Protein AF-A0A367ZMR5-F1 (afdb_monomer_lite)

InterPro domains:
  IPR025455 Protein of unknown function DUF4276 [PF14103] (1-89)

Sequence (103 aa):
MLADPEKLDWEFLEHEAAIANLVRLTKMFESPELINDGDDTSPSKRIIKEIPDYEGKKASAGPLVVAKIGLPQLRAKCPHFSEWLGKLERLVSGQGQPPPPQN

Radius of gyration: 18.41 Å; chains: 1; bounding box: 49×26×60 Å

Secondary structure (DSSP, 8-state):
-TTSGGGGGGT-TT-HHHHHHHHHHHTTSS-GGGGS-STTTSHHHHHHHH-TTHHHHHHHHHHHHHHHH-HHHHHHH-HHHHHHHHHHHHHHT-PPPPPPP--

Structure (mmCIF, N/CA/C/O backbone):
data_AF-A0A367ZMR5-F1
#
_entry.id   AF-A0A367ZMR5-F1
#
loop_
_atom_site.group_PDB
_atom_site.id
_atom_site.type_symbol
_atom_site.label_atom_id
_atom_site.label_alt_id
_atom_site.label_comp_id
_atom_site.label_asym_id
_atom_site.label_entity_id
_atom_site.label_seq_id
_atom_site.pdbx_PDB_ins_code
_atom_site.Cartn_x
_atom_site.Cartn_y
_atom_site.Cartn_z
_atom_site.occupancy
_atom_site.B_iso_or_equiv
_atom_site.auth_seq_id
_atom_site.auth_comp_id
_atom_site.auth_asym_id
_atom_site.auth_atom_id
_atom_site.pdbx_PDB_model_num
ATOM 1 N N . MET A 1 1 ? -2.185 0.554 0.579 1.00 79.50 1 MET A N 1
ATOM 2 C CA . MET A 1 1 ? -1.613 0.170 -0.729 1.00 79.50 1 MET A CA 1
ATOM 3 C C . MET A 1 1 ? -1.307 -1.319 -0.802 1.00 79.50 1 MET A C 1
ATOM 5 O O . MET A 1 1 ? -1.931 -1.993 -1.595 1.00 79.50 1 MET A O 1
ATOM 9 N N . LEU A 1 2 ? -0.459 -1.876 0.070 1.00 89.19 2 LEU A N 1
ATOM 10 C CA . LEU A 1 2 ? -0.188 -3.326 0.069 1.00 89.19 2 LEU A CA 1
ATOM 11 C C . LEU A 1 2 ? -1.304 -4.201 0.678 1.00 89.19 2 LEU A C 1
ATOM 13 O O . LEU A 1 2 ? -1.167 -5.414 0.732 1.00 89.19 2 LEU A O 1
ATOM 17 N N . ALA A 1 3 ? -2.421 -3.607 1.109 1.00 91.00 3 ALA A N 1
ATOM 18 C CA . ALA A 1 3 ? -3.624 -4.356 1.483 1.00 91.00 3 ALA A CA 1
ATOM 19 C C . ALA A 1 3 ? -4.276 -5.065 0.278 1.00 91.00 3 ALA A C 1
ATOM 21 O O . ALA A 1 3 ? -4.958 -6.073 0.454 1.00 91.00 3 ALA A O 1
ATOM 22 N N . ASP A 1 4 ? -4.062 -4.529 -0.924 1.00 93.94 4 ASP A N 1
ATOM 23 C CA . ASP A 1 4 ? -4.446 -5.129 -2.198 1.00 93.94 4 ASP A CA 1
ATOM 24 C C . ASP A 1 4 ? -3.530 -4.538 -3.293 1.00 93.94 4 ASP A C 1
ATOM 26 O O . ASP A 1 4 ? -3.850 -3.505 -3.891 1.00 93.94 4 ASP A O 1
ATOM 30 N N . PRO A 1 5 ? -2.325 -5.116 -3.476 1.00 93.88 5 PRO A N 1
ATOM 31 C CA . PRO A 1 5 ? -1.334 -4.596 -4.413 1.00 93.88 5 PRO A CA 1
ATOM 32 C C . PRO A 1 5 ? -1.749 -4.760 -5.879 1.00 93.88 5 PRO A C 1
ATOM 34 O O . PRO A 1 5 ? -1.163 -4.089 -6.721 1.00 93.88 5 PRO A O 1
ATOM 37 N N . GLU A 1 6 ? -2.757 -5.583 -6.195 1.00 95.44 6 GLU A N 1
ATOM 38 C CA . GLU A 1 6 ? -3.255 -5.723 -7.569 1.00 95.44 6 GLU A CA 1
ATOM 39 C C . GLU A 1 6 ? -3.776 -4.387 -8.098 1.00 95.44 6 GLU A C 1
ATOM 41 O O . GLU A 1 6 ? -3.540 -4.071 -9.253 1.00 95.44 6 GLU A O 1
ATOM 46 N N . LYS A 1 7 ? -4.346 -3.533 -7.230 1.00 95.56 7 LYS A N 1
ATOM 47 C CA . LYS A 1 7 ? -4.870 -2.202 -7.598 1.00 95.56 7 LYS A CA 1
ATOM 48 C C . LYS A 1 7 ? -3.824 -1.199 -8.087 1.00 95.56 7 LYS A C 1
ATOM 50 O O . LYS A 1 7 ? -4.195 -0.085 -8.455 1.00 95.56 7 LYS A O 1
ATOM 55 N N . LEU A 1 8 ? -2.539 -1.552 -8.067 1.00 94.56 8 LEU A N 1
ATOM 56 C CA . LEU A 1 8 ? -1.495 -0.778 -8.739 1.00 94.56 8 LEU A CA 1
ATOM 57 C C . LEU A 1 8 ? -1.651 -0.815 -10.268 1.00 94.56 8 LEU A C 1
ATOM 59 O O . LEU A 1 8 ? -1.196 0.116 -10.927 1.00 94.56 8 LEU A O 1
ATOM 63 N N . ASP A 1 9 ? -2.332 -1.822 -10.821 1.00 94.31 9 ASP A N 1
ATOM 64 C CA . ASP A 1 9 ? -2.621 -1.952 -12.256 1.00 94.31 9 ASP A CA 1
ATOM 65 C C . ASP A 1 9 ? -3.363 -0.735 -12.836 1.00 94.31 9 ASP A C 1
ATOM 67 O O . ASP A 1 9 ? -3.110 -0.345 -13.970 1.00 94.31 9 ASP A O 1
ATOM 71 N N . TRP A 1 10 ? -4.192 -0.060 -12.034 1.00 91.81 10 TRP A N 1
ATOM 72 C CA . TRP A 1 10 ? -4.913 1.159 -12.417 1.00 91.81 10 TRP A CA 1
ATOM 73 C C . TRP A 1 10 ? -4.009 2.321 -12.837 1.00 91.81 10 TRP A C 1
ATOM 75 O O . TRP A 1 10 ? -4.446 3.168 -13.612 1.00 91.81 10 TRP A O 1
ATOM 85 N N . GLU A 1 11 ? -2.792 2.387 -12.301 1.00 90.81 11 GLU A N 1
ATOM 86 C CA . GLU A 1 11 ? -1.827 3.462 -12.571 1.00 90.81 11 GLU A CA 1
ATOM 87 C C . GLU A 1 11 ? -0.595 2.944 -13.335 1.00 90.81 11 GLU A C 1
ATOM 89 O O . GLU A 1 11 ? 0.040 3.688 -14.083 1.00 90.81 11 GLU A O 1
ATOM 94 N N . PHE A 1 12 ? -0.261 1.660 -13.175 1.00 92.88 12 PHE A N 1
ATOM 95 C CA . PHE A 1 12 ? 0.945 1.021 -13.702 1.00 92.88 12 PHE A CA 1
ATOM 96 C C . PHE A 1 12 ? 0.589 -0.168 -14.612 1.00 92.88 12 PHE A C 1
ATOM 98 O O . PHE A 1 12 ? 0.984 -1.303 -14.353 1.00 92.88 12 PHE A O 1
ATOM 105 N N . LEU A 1 13 ? -0.147 0.105 -15.696 1.00 88.69 13 LEU A N 1
ATOM 106 C CA . LEU A 1 13 ? -0.740 -0.900 -16.599 1.00 88.69 13 LEU A CA 1
ATOM 107 C C . LEU A 1 13 ? 0.267 -1.918 -17.171 1.00 88.69 13 LEU A C 1
ATOM 109 O O . LEU A 1 13 ? -0.064 -3.085 -17.326 1.00 88.69 13 LEU A O 1
ATOM 113 N N . GLU A 1 14 ? 1.505 -1.505 -17.451 1.00 91.69 14 GLU A N 1
ATOM 114 C CA . GLU A 1 14 ? 2.536 -2.372 -18.054 1.00 91.69 14 GLU A CA 1
ATOM 115 C C . GLU A 1 14 ? 3.448 -3.059 -17.015 1.00 91.69 14 GLU A C 1
ATOM 117 O O . GLU A 1 14 ? 4.501 -3.596 -17.353 1.00 91.69 14 GLU A O 1
ATOM 122 N N . HIS A 1 15 ? 3.065 -3.048 -15.733 1.00 94.38 15 HIS A N 1
ATOM 123 C CA . HIS A 1 15 ? 3.883 -3.558 -14.625 1.00 94.38 15 HIS A CA 1
ATOM 124 C C . HIS A 1 15 ? 3.356 -4.876 -14.033 1.00 94.38 15 HIS A C 1
ATOM 126 O O . HIS A 1 15 ? 3.609 -5.175 -12.867 1.00 94.38 15 HIS A O 1
ATOM 132 N N . GLU A 1 16 ? 2.653 -5.696 -14.819 1.00 94.81 16 GLU A N 1
ATOM 133 C CA . GLU A 1 16 ? 2.007 -6.942 -14.365 1.00 94.81 16 GLU A CA 1
ATOM 134 C C . GLU A 1 16 ? 2.947 -7.864 -13.568 1.00 94.81 16 GLU A C 1
ATOM 136 O O . GLU A 1 16 ? 2.590 -8.356 -12.497 1.00 94.81 16 GLU A O 1
ATOM 141 N N . ALA A 1 17 ? 4.180 -8.063 -14.047 1.00 96.44 17 ALA A N 1
ATOM 142 C CA . ALA A 1 17 ? 5.164 -8.912 -13.373 1.00 96.44 17 ALA A CA 1
ATOM 143 C C . ALA A 1 17 ? 5.601 -8.342 -12.009 1.00 96.44 17 ALA A C 1
ATOM 145 O O . ALA A 1 17 ? 5.698 -9.084 -11.028 1.00 96.44 17 ALA A O 1
ATOM 146 N N . ALA A 1 18 ? 5.823 -7.028 -11.935 1.00 96.31 18 ALA A N 1
ATOM 147 C CA . ALA A 1 18 ? 6.185 -6.325 -10.706 1.00 96.31 18 ALA A CA 1
ATOM 148 C C . ALA A 1 18 ? 5.024 -6.330 -9.696 1.00 96.31 18 ALA A C 1
ATOM 150 O O . ALA A 1 18 ? 5.210 -6.596 -8.508 1.00 96.31 18 ALA A O 1
ATOM 151 N N . ILE A 1 19 ? 3.793 -6.133 -10.171 1.00 96.31 19 ILE A N 1
ATOM 152 C CA . ILE A 1 19 ? 2.582 -6.230 -9.351 1.00 96.31 19 ILE A CA 1
ATOM 153 C C . ILE A 1 19 ? 2.420 -7.658 -8.816 1.00 96.31 19 ILE A C 1
ATOM 155 O O . ILE A 1 19 ? 2.194 -7.845 -7.620 1.00 96.31 19 ILE A O 1
ATOM 159 N N . ALA A 1 20 ? 2.631 -8.682 -9.647 1.00 96.44 20 ALA A N 1
ATOM 160 C CA . ALA A 1 20 ? 2.592 -10.076 -9.214 1.00 96.44 20 ALA A CA 1
ATOM 161 C C . ALA A 1 20 ? 3.661 -10.397 -8.149 1.00 96.44 20 ALA A C 1
ATOM 163 O O . ALA A 1 20 ? 3.394 -11.171 -7.223 1.00 96.44 20 ALA A O 1
ATOM 164 N N . ASN A 1 21 ? 4.853 -9.789 -8.228 1.00 95.88 21 ASN A N 1
ATOM 165 C CA . ASN A 1 21 ? 5.865 -9.879 -7.169 1.00 95.88 21 ASN A CA 1
ATOM 166 C C . ASN A 1 21 ? 5.354 -9.286 -5.854 1.00 95.88 21 ASN A C 1
ATOM 168 O O . ASN A 1 21 ? 5.459 -9.940 -4.815 1.00 95.88 21 ASN A O 1
ATOM 172 N N . LEU A 1 22 ? 4.752 -8.095 -5.893 1.00 94.56 22 LEU A N 1
ATOM 173 C CA . LEU A 1 22 ? 4.171 -7.450 -4.713 1.00 94.56 22 LEU A CA 1
ATOM 174 C C . LEU A 1 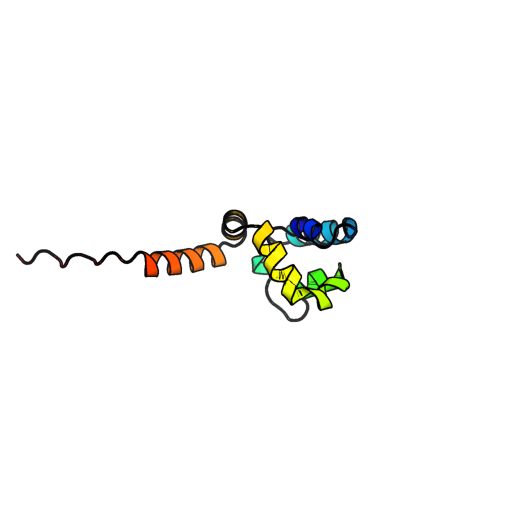22 ? 3.034 -8.291 -4.115 1.00 94.56 22 LEU A C 1
ATOM 176 O O . LEU A 1 22 ? 2.993 -8.482 -2.900 1.00 94.56 22 LEU A O 1
ATOM 180 N N . VAL A 1 23 ? 2.167 -8.880 -4.945 1.00 94.81 23 VAL A N 1
ATOM 181 C CA . VAL A 1 23 ? 1.128 -9.826 -4.500 1.00 94.81 23 VAL A CA 1
ATOM 182 C C . VAL A 1 23 ? 1.754 -11.012 -3.771 1.00 94.81 23 VAL A C 1
ATOM 184 O O . VAL A 1 23 ? 1.361 -11.320 -2.644 1.00 94.81 23 VAL A O 1
ATOM 187 N N . ARG A 1 24 ? 2.757 -11.672 -4.366 1.00 94.62 24 ARG A N 1
ATOM 188 C CA . ARG A 1 24 ? 3.466 -12.784 -3.709 1.00 94.62 24 ARG A CA 1
ATOM 189 C C . ARG A 1 24 ? 4.106 -12.354 -2.396 1.00 94.62 24 ARG A C 1
ATOM 191 O O . ARG A 1 24 ? 4.006 -13.082 -1.415 1.00 94.62 24 ARG A O 1
ATOM 198 N N . LEU A 1 25 ? 4.705 -11.168 -2.367 1.00 91.38 25 LEU A N 1
ATOM 199 C CA . LEU A 1 25 ? 5.325 -10.615 -1.174 1.00 91.38 25 LEU A CA 1
ATOM 200 C C . LEU A 1 25 ? 4.315 -10.439 -0.048 1.00 91.38 25 LEU A C 1
ATOM 202 O O . LEU A 1 25 ? 4.589 -10.864 1.068 1.00 91.38 25 LEU A O 1
ATOM 206 N N . THR A 1 26 ? 3.139 -9.880 -0.332 1.00 90.50 26 THR A N 1
ATOM 207 C CA . THR A 1 26 ? 2.099 -9.698 0.695 1.00 90.50 26 THR A CA 1
ATOM 208 C C . THR A 1 26 ? 1.584 -11.018 1.262 1.00 90.50 26 THR A C 1
ATOM 210 O O . THR A 1 26 ? 1.244 -11.068 2.436 1.00 90.50 26 THR A O 1
ATOM 213 N N . LYS A 1 27 ? 1.609 -12.109 0.482 1.00 90.19 27 LYS A N 1
ATOM 214 C CA . LYS A 1 27 ? 1.238 -13.457 0.951 1.00 90.19 27 LYS A CA 1
ATOM 215 C C . LYS A 1 27 ? 2.247 -14.074 1.926 1.00 90.19 27 LYS A C 1
ATOM 217 O O . LYS A 1 27 ? 1.918 -15.067 2.563 1.00 90.19 27 LYS A O 1
ATOM 222 N N . MET A 1 28 ? 3.455 -13.516 2.043 1.00 88.94 28 MET A N 1
ATOM 223 C CA . MET A 1 28 ? 4.449 -13.959 3.031 1.00 88.94 28 MET A CA 1
ATOM 224 C C . MET A 1 28 ? 4.177 -13.412 4.440 1.00 88.94 28 MET A C 1
ATOM 226 O O . MET A 1 28 ? 4.874 -13.784 5.379 1.00 88.94 28 MET A O 1
ATOM 230 N N . PHE A 1 29 ? 3.186 -12.530 4.593 1.00 86.12 29 PHE A N 1
ATOM 231 C CA . PHE A 1 29 ? 2.830 -11.899 5.858 1.00 86.12 29 PHE A CA 1
ATOM 232 C C . PHE A 1 29 ? 1.355 -12.144 6.164 1.00 86.12 29 PHE A C 1
ATOM 234 O O . PHE A 1 29 ? 0.516 -12.175 5.266 1.00 86.12 29 PHE A O 1
ATOM 241 N N . GLU A 1 30 ? 1.027 -12.282 7.445 1.00 84.06 30 GLU A N 1
ATOM 242 C CA . GLU 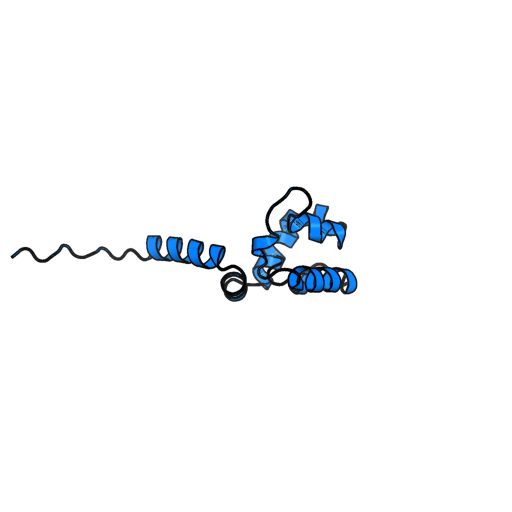A 1 30 ? -0.358 -12.492 7.886 1.00 84.06 30 GLU A CA 1
ATOM 243 C C . GLU A 1 30 ? -1.234 -11.251 7.660 1.00 84.06 30 GLU A C 1
ATOM 245 O O . GLU A 1 30 ? -2.440 -11.362 7.445 1.00 84.06 30 GLU A O 1
ATOM 250 N N . SER A 1 31 ? -0.623 -10.063 7.682 1.00 83.44 31 SER A N 1
ATOM 251 C CA . SER A 1 31 ? -1.304 -8.784 7.504 1.00 83.44 31 SER A CA 1
ATOM 252 C C . SER A 1 31 ? -0.390 -7.756 6.827 1.00 83.44 31 SER A C 1
ATOM 254 O O . SER A 1 31 ? 0.811 -7.726 7.117 1.00 83.44 31 SER A O 1
ATOM 256 N N . PRO A 1 32 ? -0.935 -6.858 5.980 1.00 81.38 32 PRO A N 1
ATOM 257 C CA . PRO A 1 32 ? -0.212 -5.688 5.479 1.00 81.38 32 PRO A CA 1
ATOM 258 C C . PRO A 1 32 ? 0.326 -4.780 6.597 1.00 81.38 32 PRO A C 1
ATOM 260 O O . PRO A 1 32 ? 1.274 -4.036 6.367 1.00 81.38 32 PRO A O 1
ATOM 263 N N . GLU A 1 33 ? -0.232 -4.838 7.808 1.00 83.19 33 GLU A N 1
ATOM 264 C CA . GLU A 1 33 ? 0.266 -4.062 8.950 1.00 83.19 33 GLU A CA 1
ATOM 265 C C . GLU A 1 33 ? 1.671 -4.491 9.387 1.00 83.19 33 GLU A C 1
ATOM 267 O O . GLU A 1 33 ? 2.447 -3.655 9.835 1.00 83.19 33 GLU A O 1
ATOM 272 N N . LEU A 1 34 ? 2.044 -5.755 9.163 1.00 80.25 34 LEU A N 1
ATOM 273 C CA . LEU A 1 34 ? 3.367 -6.289 9.515 1.00 80.25 34 LEU A CA 1
ATOM 274 C C . LEU A 1 34 ? 4.486 -5.828 8.570 1.00 80.25 34 LEU A C 1
ATOM 276 O O . LEU A 1 34 ? 5.661 -6.070 8.831 1.00 80.25 34 LEU A O 1
ATOM 280 N N . ILE A 1 35 ? 4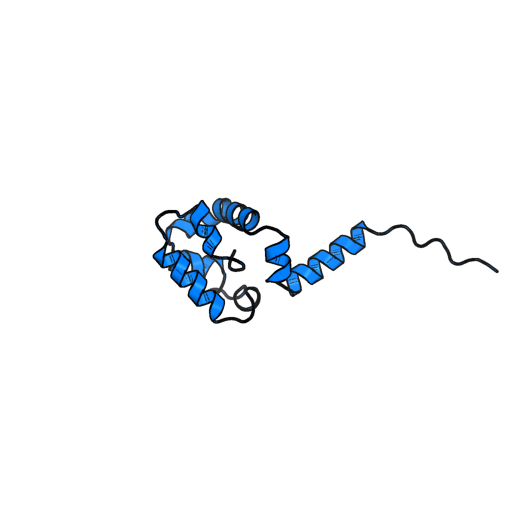.131 -5.178 7.461 1.00 78.88 35 ILE A N 1
ATOM 281 C CA . ILE A 1 35 ? 5.072 -4.665 6.456 1.00 78.88 35 ILE A CA 1
ATOM 282 C C . ILE A 1 35 ? 4.960 -3.153 6.273 1.00 78.88 35 ILE A C 1
ATOM 284 O O . ILE A 1 35 ? 5.441 -2.619 5.273 1.00 78.88 35 ILE A O 1
ATOM 288 N N . ASN A 1 36 ? 4.304 -2.470 7.213 1.00 72.94 36 ASN A N 1
ATOM 289 C CA . ASN A 1 36 ? 4.126 -1.025 7.155 1.00 72.94 36 ASN A CA 1
ATOM 290 C C . ASN A 1 36 ? 5.343 -0.241 7.665 1.00 72.94 36 ASN A C 1
ATOM 292 O O . ASN A 1 36 ? 5.533 0.896 7.233 1.00 72.94 36 ASN A O 1
ATOM 296 N N . ASP A 1 37 ? 6.183 -0.852 8.503 1.00 67.12 37 ASP A N 1
ATOM 297 C CA . ASP A 1 37 ? 7.236 -0.150 9.238 1.00 67.12 37 ASP A CA 1
ATOM 298 C C . ASP A 1 37 ? 8.655 -0.555 8.805 1.00 67.12 37 ASP A C 1
ATOM 300 O O . ASP A 1 37 ? 8.903 -1.684 8.370 1.00 67.12 37 ASP A O 1
ATOM 304 N N . GLY A 1 38 ? 9.587 0.396 8.922 1.00 68.81 38 GLY A N 1
ATOM 305 C CA . GLY A 1 38 ? 11.027 0.254 8.671 1.00 68.81 38 GLY A CA 1
ATOM 306 C C . GLY A 1 38 ? 11.530 1.004 7.431 1.00 68.81 38 GLY A C 1
ATOM 307 O O . GLY A 1 38 ? 10.837 1.094 6.413 1.00 68.81 38 GLY A O 1
ATOM 308 N N . ASP A 1 39 ? 12.749 1.543 7.524 1.00 65.62 39 ASP A N 1
ATOM 309 C CA . ASP A 1 39 ? 13.347 2.416 6.500 1.00 65.62 39 ASP A CA 1
ATOM 310 C C . ASP A 1 39 ? 13.435 1.734 5.127 1.00 65.62 39 ASP A C 1
ATOM 312 O O . ASP A 1 39 ? 13.032 2.317 4.119 1.00 65.62 39 ASP A O 1
ATOM 316 N N . ASP A 1 40 ? 13.846 0.463 5.094 1.00 67.69 40 ASP A N 1
ATOM 317 C CA . ASP A 1 40 ? 13.928 -0.342 3.865 1.00 67.69 40 ASP A CA 1
ATOM 318 C C . ASP A 1 40 ? 12.679 -1.200 3.598 1.00 67.69 40 ASP A C 1
ATOM 320 O O . ASP A 1 40 ? 12.498 -1.741 2.504 1.00 67.69 40 ASP A O 1
ATOM 324 N N . THR A 1 41 ? 11.798 -1.346 4.588 1.00 77.56 41 THR A N 1
ATOM 325 C CA . THR A 1 41 ? 10.665 -2.284 4.550 1.00 77.56 41 THR A CA 1
ATOM 326 C C . THR A 1 41 ? 9.306 -1.614 4.421 1.00 77.56 41 THR A C 1
ATOM 328 O O . 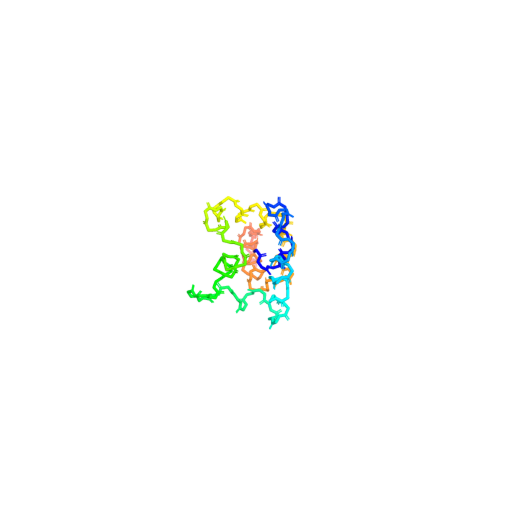THR A 1 41 ? 8.314 -2.331 4.280 1.00 77.56 41 THR A O 1
ATOM 331 N N . SER A 1 42 ? 9.251 -0.279 4.394 1.00 87.12 42 SER A N 1
ATOM 332 C CA . SER A 1 42 ? 8.006 0.464 4.205 1.00 87.12 42 SER A CA 1
ATOM 333 C C . SER A 1 42 ? 7.292 0.096 2.890 1.00 87.12 42 SER A C 1
ATOM 335 O O . SER A 1 42 ? 7.944 -0.224 1.884 1.00 87.12 42 SER A O 1
ATOM 337 N N . PRO A 1 43 ? 5.952 0.224 2.824 1.00 88.25 43 PRO A N 1
ATOM 338 C CA . PRO A 1 43 ? 5.179 -0.116 1.637 1.00 88.25 43 PRO A CA 1
ATOM 339 C C . PRO A 1 43 ? 5.657 0.623 0.392 1.00 88.25 43 PRO A C 1
ATOM 341 O O . PRO A 1 43 ? 5.799 0.019 -0.667 1.00 88.25 43 PRO A O 1
ATOM 344 N N . SER A 1 44 ? 5.973 1.917 0.518 1.00 90.69 44 SER A N 1
ATOM 345 C CA . SER A 1 44 ? 6.479 2.687 -0.617 1.00 90.69 44 SER A CA 1
ATOM 346 C C . SER A 1 44 ? 7.820 2.169 -1.116 1.00 90.69 44 SER A C 1
ATOM 348 O O . SER A 1 44 ? 7.983 2.054 -2.321 1.00 90.69 44 SER A O 1
ATOM 350 N N . LYS A 1 45 ? 8.761 1.816 -0.232 1.00 91.06 45 LYS A N 1
ATOM 351 C CA . LYS A 1 45 ? 10.089 1.354 -0.661 1.00 91.06 45 LYS A CA 1
ATOM 352 C C . LYS A 1 45 ? 10.032 -0.016 -1.331 1.00 91.06 45 LYS A C 1
ATOM 354 O O . LYS A 1 45 ? 10.707 -0.224 -2.334 1.00 91.06 45 LYS A O 1
ATOM 359 N N . ARG A 1 46 ? 9.147 -0.904 -0.868 1.00 92.00 46 ARG A N 1
ATOM 360 C CA . ARG A 1 46 ? 8.866 -2.180 -1.548 1.00 92.00 46 ARG A CA 1
ATOM 361 C C . ARG A 1 46 ? 8.300 -1.971 -2.949 1.00 92.00 46 ARG A C 1
ATOM 363 O O . ARG A 1 46 ? 8.729 -2.644 -3.875 1.00 92.00 46 ARG A O 1
ATOM 370 N N . ILE A 1 47 ? 7.379 -1.022 -3.106 1.00 93.69 47 ILE A N 1
ATOM 371 C CA . ILE A 1 47 ? 6.807 -0.706 -4.417 1.00 93.69 47 ILE A CA 1
ATOM 372 C C . ILE A 1 47 ? 7.860 -0.074 -5.319 1.00 93.69 47 ILE A C 1
ATOM 374 O O . ILE A 1 47 ? 7.985 -0.510 -6.447 1.00 93.69 47 ILE A O 1
ATOM 378 N N . ILE A 1 48 ? 8.664 0.870 -4.824 1.00 94.56 48 ILE A N 1
ATOM 379 C CA . ILE A 1 48 ? 9.744 1.513 -5.594 1.00 94.56 48 ILE A CA 1
ATOM 380 C C . ILE A 1 48 ? 10.773 0.488 -6.080 1.00 94.56 48 ILE A C 1
ATOM 382 O O . ILE A 1 48 ? 11.281 0.602 -7.190 1.00 94.56 48 ILE A O 1
ATOM 386 N N . LYS A 1 49 ? 11.062 -0.53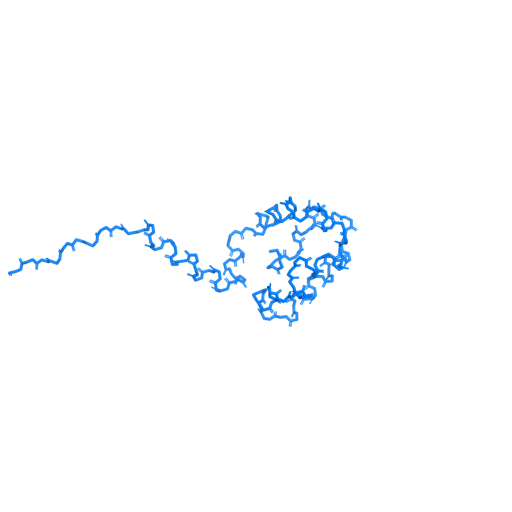9 -5.274 1.00 93.69 49 LYS A N 1
ATOM 387 C CA . LYS A 1 49 ? 11.974 -1.620 -5.659 1.00 93.69 49 LYS A CA 1
ATOM 388 C C . LYS A 1 49 ? 11.468 -2.422 -6.865 1.00 93.69 49 LYS A C 1
ATOM 390 O O . LYS A 1 49 ? 12.279 -2.845 -7.680 1.00 93.69 49 LYS A O 1
ATOM 395 N N . GLU A 1 50 ? 10.159 -2.639 -6.961 1.00 95.12 50 GLU A N 1
ATOM 396 C CA . GLU A 1 50 ? 9.532 -3.395 -8.055 1.00 95.12 50 GLU A CA 1
ATOM 397 C C . GLU A 1 50 ? 9.111 -2.486 -9.228 1.00 95.12 50 GLU A C 1
ATOM 399 O O . GLU A 1 50 ? 9.122 -2.905 -10.381 1.00 95.12 50 GLU A O 1
ATOM 404 N N . ILE A 1 51 ? 8.756 -1.232 -8.938 1.00 95.19 51 ILE A N 1
ATOM 405 C CA . ILE A 1 51 ? 8.233 -0.207 -9.851 1.00 95.19 51 ILE A CA 1
ATOM 406 C C . ILE A 1 51 ? 8.958 1.121 -9.546 1.00 95.19 51 ILE A C 1
ATOM 408 O O . ILE A 1 51 ? 8.438 1.947 -8.786 1.00 95.19 51 ILE A O 1
ATOM 412 N N . PRO A 1 52 ? 10.156 1.361 -10.114 1.00 95.50 52 PRO A N 1
ATOM 413 C CA . PRO A 1 52 ? 10.954 2.560 -9.827 1.00 95.50 52 PRO A CA 1
ATOM 414 C C . PRO A 1 52 ? 10.216 3.882 -10.088 1.00 95.50 52 PRO A C 1
ATOM 416 O O . PRO A 1 52 ? 10.346 4.833 -9.314 1.00 95.50 52 PRO A O 1
ATOM 419 N N . ASP A 1 53 ? 9.359 3.912 -11.111 1.00 93.75 53 ASP A N 1
ATOM 420 C CA . ASP A 1 53 ? 8.516 5.056 -11.483 1.00 93.75 53 ASP A CA 1
ATOM 421 C C . ASP A 1 53 ? 7.575 5.520 -10.361 1.00 93.75 53 ASP A C 1
ATOM 423 O O . ASP A 1 53 ? 7.119 6.669 -10.354 1.00 93.75 53 ASP A O 1
ATOM 427 N N . TYR A 1 54 ? 7.282 4.653 -9.387 1.00 94.56 54 TYR A N 1
ATOM 428 C CA . TYR A 1 54 ? 6.455 5.007 -8.241 1.00 94.56 54 TYR A CA 1
ATOM 429 C C . TYR A 1 54 ? 7.100 6.090 -7.361 1.00 94.56 54 TYR A C 1
ATOM 431 O O . TYR A 1 54 ? 6.364 6.869 -6.761 1.00 94.56 54 TYR A O 1
ATOM 439 N N . GLU A 1 55 ? 8.435 6.202 -7.283 1.00 94.25 55 GLU A N 1
ATOM 440 C CA . GLU A 1 55 ? 9.106 7.190 -6.410 1.00 94.25 55 GLU A CA 1
ATOM 441 C C . GLU A 1 55 ? 8.661 8.622 -6.759 1.00 94.25 55 GLU A C 1
ATOM 443 O O . GLU A 1 55 ? 8.229 9.370 -5.883 1.00 94.25 55 GLU A O 1
ATOM 448 N N . GLY A 1 56 ? 8.640 8.967 -8.052 1.00 94.00 56 GLY A N 1
ATOM 449 C CA . GLY A 1 56 ? 8.173 10.274 -8.532 1.00 94.00 56 GLY A CA 1
ATOM 450 C C . GLY A 1 56 ? 6.650 10.454 -8.510 1.00 94.00 56 GLY A C 1
ATOM 451 O O . GLY A 1 56 ? 6.164 11.582 -8.543 1.00 94.00 56 GLY A O 1
ATOM 452 N N . LYS A 1 57 ? 5.884 9.358 -8.435 1.00 93.50 57 LYS A N 1
ATOM 453 C CA . LYS A 1 57 ? 4.411 9.359 -8.479 1.00 93.50 57 LYS A CA 1
ATOM 454 C C . LYS A 1 57 ? 3.756 9.085 -7.127 1.00 93.50 57 LYS A C 1
ATOM 456 O O . LYS A 1 57 ? 2.535 9.098 -7.027 1.00 93.50 57 LYS A O 1
ATOM 461 N N . LYS A 1 58 ? 4.527 8.864 -6.060 1.00 90.88 58 LYS A N 1
ATOM 462 C CA . LYS A 1 58 ? 4.017 8.431 -4.749 1.00 90.88 58 LYS A CA 1
ATOM 463 C C . LYS A 1 58 ? 2.897 9.325 -4.212 1.00 90.88 58 LYS A C 1
ATOM 465 O O . LYS A 1 58 ? 1.923 8.814 -3.663 1.00 90.88 58 LYS A O 1
ATOM 470 N N . ALA A 1 59 ? 3.029 10.642 -4.368 1.00 93.00 59 ALA A N 1
ATOM 471 C CA . ALA A 1 59 ? 2.054 11.605 -3.860 1.00 93.00 59 ALA A CA 1
ATOM 472 C C . ALA A 1 59 ? 0.701 11.549 -4.597 1.00 93.00 59 ALA A C 1
ATOM 474 O O . ALA A 1 59 ? -0.328 11.811 -3.980 1.00 93.00 59 ALA A O 1
ATOM 475 N N . SER A 1 60 ? 0.688 11.182 -5.883 1.00 92.94 60 SER A N 1
ATOM 476 C CA . SER A 1 60 ? -0.527 11.073 -6.702 1.00 92.94 60 SER A CA 1
ATOM 477 C C . SER A 1 60 ? -1.062 9.640 -6.761 1.00 92.94 60 SER A C 1
ATOM 479 O O . SER A 1 60 ? -2.228 9.404 -6.450 1.00 92.94 60 SER A O 1
ATOM 481 N N . ALA A 1 61 ? -0.208 8.666 -7.082 1.00 91.88 61 ALA A N 1
ATOM 482 C CA . ALA A 1 61 ? -0.558 7.248 -7.158 1.00 91.88 61 ALA A CA 1
ATOM 483 C C . ALA A 1 61 ? -0.993 6.697 -5.791 1.00 91.88 61 ALA A C 1
ATOM 485 O O . ALA A 1 61 ? -1.917 5.890 -5.703 1.00 91.88 61 ALA A O 1
ATOM 486 N N . GLY A 1 62 ? -0.367 7.189 -4.714 1.00 91.06 62 GLY A N 1
ATOM 487 C CA . GLY A 1 62 ? -0.679 6.899 -3.316 1.00 91.06 62 GLY A CA 1
ATOM 488 C C . GLY A 1 62 ? -2.181 6.866 -3.007 1.00 91.06 62 GLY A C 1
ATOM 489 O O . GLY A 1 62 ? -2.760 5.792 -2.792 1.00 91.06 62 GLY A O 1
ATOM 490 N N . PRO A 1 63 ? -2.817 8.051 -2.980 1.00 92.75 63 PRO A N 1
ATOM 491 C CA . PRO A 1 63 ? -4.246 8.192 -2.730 1.00 92.75 63 PRO A CA 1
ATOM 492 C C . PRO A 1 63 ? -5.135 7.484 -3.755 1.00 92.75 63 PRO A C 1
ATOM 494 O O . PRO A 1 63 ? -6.137 6.890 -3.362 1.00 92.75 63 PRO A O 1
ATOM 497 N N . LEU A 1 64 ? -4.779 7.512 -5.045 1.00 93.25 64 LEU A N 1
ATOM 498 C CA . LEU A 1 64 ? -5.588 6.907 -6.109 1.00 93.25 64 LEU A CA 1
ATOM 499 C C . LEU A 1 64 ? -5.725 5.396 -5.921 1.00 93.25 64 LEU A C 1
ATOM 501 O O . LEU A 1 64 ? -6.837 4.871 -5.913 1.00 93.25 64 LEU A O 1
ATOM 505 N N . VAL A 1 65 ? -4.610 4.706 -5.681 1.00 93.81 65 VAL A N 1
ATOM 506 C CA . VAL A 1 65 ? -4.616 3.260 -5.440 1.00 93.81 65 VAL A CA 1
ATOM 507 C C . VAL A 1 65 ? -5.387 2.941 -4.161 1.00 93.81 65 VAL A C 1
ATOM 509 O O . VAL A 1 65 ? -6.235 2.057 -4.162 1.00 93.81 65 VAL A O 1
ATOM 512 N N . VAL A 1 66 ? -5.178 3.688 -3.069 1.00 92.88 66 VAL A N 1
ATOM 513 C CA . VAL A 1 66 ? -5.932 3.487 -1.814 1.00 92.88 66 VAL A CA 1
ATOM 514 C C . VAL A 1 66 ? -7.440 3.671 -2.020 1.00 92.88 66 VAL A C 1
ATOM 516 O O . VAL A 1 66 ? -8.223 2.876 -1.497 1.00 92.88 66 VAL A O 1
ATOM 519 N N . ALA A 1 67 ? -7.853 4.655 -2.820 1.00 94.25 67 ALA A N 1
ATOM 520 C CA . ALA A 1 67 ? -9.253 4.857 -3.175 1.00 94.25 67 ALA A CA 1
ATOM 521 C C . ALA A 1 67 ? -9.827 3.671 -3.971 1.00 94.25 67 ALA A C 1
ATOM 523 O O . ALA A 1 67 ? -10.982 3.304 -3.760 1.00 94.25 67 ALA A O 1
ATOM 524 N N . LYS A 1 68 ? -9.026 3.036 -4.839 1.00 95.31 68 LYS A N 1
ATOM 525 C CA . LYS A 1 68 ? -9.421 1.827 -5.587 1.00 95.31 68 LYS A CA 1
ATOM 526 C C . LYS A 1 68 ? -9.509 0.573 -4.724 1.00 95.31 68 LYS A C 1
ATOM 528 O O . LYS A 1 68 ? -10.362 -0.268 -4.989 1.00 95.31 68 LYS A O 1
ATOM 533 N N . ILE A 1 69 ? -8.663 0.451 -3.701 1.00 94.94 69 ILE A N 1
ATOM 534 C CA . ILE A 1 69 ? -8.760 -0.625 -2.701 1.00 94.94 69 ILE A CA 1
ATOM 535 C C . ILE A 1 69 ? -10.069 -0.480 -1.915 1.00 94.94 69 ILE A C 1
ATOM 537 O O . ILE A 1 69 ? -10.795 -1.449 -1.704 1.00 94.94 69 ILE A O 1
ATOM 541 N N . GLY A 1 70 ? -10.388 0.750 -1.516 1.00 95.69 70 GLY A N 1
ATOM 542 C CA . GLY A 1 70 ? -11.629 1.072 -0.830 1.00 95.69 70 GLY A CA 1
ATOM 543 C C . GLY A 1 70 ? -11.624 0.716 0.657 1.00 95.69 70 GLY A C 1
ATOM 544 O O . GLY A 1 70 ? -10.877 -0.132 1.152 1.00 95.69 70 GLY A O 1
ATOM 545 N N . LEU A 1 71 ? -12.498 1.399 1.395 1.00 94.69 71 LEU A N 1
ATOM 546 C CA . LEU A 1 71 ? -12.554 1.304 2.850 1.00 94.69 71 LEU A CA 1
ATOM 547 C C . LEU A 1 71 ? -12.906 -0.102 3.381 1.00 94.69 71 LEU A C 1
ATOM 549 O O . LEU A 1 71 ? -12.251 -0.530 4.333 1.00 94.69 71 LEU A O 1
ATOM 553 N N . PRO A 1 72 ? -13.868 -0.853 2.802 1.00 94.62 72 PRO A N 1
ATOM 554 C CA . PRO A 1 72 ? -14.204 -2.189 3.300 1.00 94.62 72 PRO A CA 1
ATOM 555 C C . PRO A 1 72 ? -13.015 -3.156 3.260 1.00 94.62 72 PRO A C 1
ATOM 557 O O . PRO A 1 72 ? -12.733 -3.831 4.249 1.00 94.62 72 PRO A O 1
ATOM 560 N N . GLN A 1 73 ? -12.271 -3.166 2.150 1.00 94.19 73 GLN A N 1
ATOM 561 C CA . GLN A 1 73 ? -11.097 -4.018 1.974 1.00 94.19 73 GLN A CA 1
ATOM 562 C C . GLN A 1 73 ? -9.980 -3.627 2.950 1.00 94.19 73 GLN A C 1
ATOM 564 O O . GLN A 1 73 ? -9.373 -4.496 3.575 1.00 94.19 73 GLN A O 1
ATOM 569 N N . LEU A 1 74 ? -9.745 -2.322 3.137 1.00 92.94 74 LEU A N 1
ATOM 570 C CA . LEU A 1 74 ? -8.771 -1.823 4.111 1.00 92.94 74 LEU A CA 1
ATOM 571 C C . LEU A 1 74 ? -9.125 -2.260 5.536 1.00 92.94 74 LEU A C 1
ATOM 573 O O . LEU A 1 74 ? -8.248 -2.725 6.252 1.00 92.94 74 LEU A O 1
ATOM 577 N N . ARG A 1 75 ? -10.398 -2.182 5.944 1.00 94.19 75 ARG A N 1
ATOM 578 C CA . ARG A 1 75 ? -10.834 -2.645 7.275 1.00 94.19 75 ARG A CA 1
ATOM 579 C C . ARG A 1 75 ? -10.689 -4.155 7.451 1.00 94.19 75 ARG A C 1
ATOM 581 O O . ARG A 1 75 ? -10.325 -4.600 8.532 1.00 94.19 75 ARG A O 1
ATOM 588 N N . ALA A 1 76 ? -10.970 -4.933 6.407 1.00 92.69 76 ALA A N 1
ATOM 589 C CA . ALA A 1 76 ? -10.854 -6.388 6.453 1.00 92.69 76 ALA A CA 1
ATOM 590 C C . ALA A 1 76 ? -9.394 -6.860 6.533 1.00 92.69 76 ALA A C 1
ATOM 592 O O . ALA A 1 76 ? -9.107 -7.876 7.161 1.00 92.69 76 ALA A O 1
ATOM 593 N N . LYS A 1 77 ? -8.474 -6.140 5.882 1.00 90.56 77 LYS A N 1
ATOM 594 C CA . LYS A 1 77 ? -7.054 -6.508 5.801 1.00 90.56 77 LYS A CA 1
ATOM 595 C C . LYS A 1 77 ? -6.188 -5.877 6.887 1.00 90.56 77 LYS A C 1
ATOM 597 O O . LYS A 1 77 ? -5.132 -6.420 7.175 1.00 90.56 77 LYS A O 1
ATOM 602 N N . CYS A 1 78 ? -6.619 -4.767 7.478 1.00 91.75 78 CYS A N 1
ATOM 603 C CA . CYS A 1 78 ? -5.866 -4.024 8.484 1.00 91.75 78 CYS A CA 1
ATOM 604 C C . CYS A 1 78 ? -6.690 -3.924 9.787 1.00 91.75 78 CYS A C 1
ATOM 606 O O . CYS A 1 78 ? -7.472 -2.975 9.945 1.00 91.75 78 CYS A O 1
ATOM 608 N N . PRO A 1 79 ? -6.572 -4.902 10.710 1.00 90.94 79 PRO A N 1
ATOM 609 C CA . PRO A 1 79 ? -7.341 -4.921 11.953 1.00 90.94 79 PRO A CA 1
ATOM 610 C C . PRO A 1 79 ? -7.095 -3.703 12.849 1.00 90.94 79 PRO A C 1
ATOM 612 O O . PRO A 1 79 ? -8.064 -3.129 13.351 1.00 90.94 79 PRO A O 1
ATOM 615 N N . HIS A 1 80 ? -5.843 -3.257 13.006 1.00 90.19 80 HIS A N 1
ATOM 616 C CA . HIS A 1 80 ? -5.532 -2.076 13.816 1.00 90.19 80 HIS A CA 1
ATOM 617 C C . HIS A 1 80 ? -6.122 -0.805 13.198 1.00 90.19 80 HIS A C 1
ATOM 619 O O . HIS A 1 80 ? -6.693 0.022 13.913 1.00 90.19 80 HIS A O 1
ATOM 625 N N . PHE A 1 81 ? -6.056 -0.660 11.869 1.00 91.88 81 PHE A N 1
ATOM 626 C CA . PHE A 1 81 ? -6.725 0.448 11.176 1.00 91.88 81 PHE A CA 1
ATOM 627 C C . PHE A 1 81 ? -8.246 0.417 11.386 1.00 91.88 81 PHE A C 1
ATOM 629 O O . PHE A 1 81 ? -8.850 1.451 11.674 1.00 91.88 81 PHE A O 1
ATOM 636 N N . SER A 1 82 ? -8.870 -0.761 11.281 1.00 94.12 82 SER A N 1
ATOM 637 C CA . SER A 1 82 ? -10.312 -0.928 11.494 1.00 94.12 82 SER A CA 1
ATOM 638 C C . SER A 1 82 ? -10.733 -0.563 12.920 1.00 94.12 82 SER A C 1
ATOM 640 O O . SER A 1 82 ? -11.745 0.116 13.113 1.00 94.12 82 SER A O 1
ATOM 642 N N . GLU A 1 83 ? -9.943 -0.966 13.921 1.00 94.25 83 GLU A N 1
ATOM 643 C CA . GLU A 1 83 ? -10.193 -0.642 15.326 1.00 94.25 83 GLU A CA 1
ATOM 644 C C . GLU A 1 83 ? -10.042 0.859 15.594 1.00 94.25 83 GLU A C 1
ATOM 646 O O . GLU A 1 83 ? -10.910 1.468 16.227 1.00 94.25 83 GLU A O 1
ATOM 651 N N . TRP A 1 84 ? -8.963 1.470 15.094 1.00 94.94 84 TRP A N 1
ATOM 652 C CA . TRP A 1 84 ? -8.737 2.911 15.189 1.00 94.94 84 TRP A CA 1
ATOM 653 C C . TRP A 1 84 ? -9.891 3.696 14.563 1.00 94.94 84 TRP A C 1
ATOM 655 O O . TRP A 1 84 ? -10.451 4.589 15.203 1.00 94.94 84 TRP A O 1
ATOM 665 N N . LEU A 1 85 ? -10.319 3.309 13.360 1.00 94.38 85 LEU A N 1
ATOM 666 C CA . LEU A 1 85 ? -11.438 3.952 12.687 1.00 94.38 85 LEU A CA 1
ATOM 667 C C . LEU A 1 85 ? -12.740 3.793 13.486 1.00 94.38 85 LEU A C 1
ATOM 669 O O . LEU A 1 85 ? -13.456 4.769 13.689 1.00 94.38 85 LEU A O 1
ATOM 673 N N . GLY A 1 86 ? -12.997 2.605 14.041 1.00 95.00 86 GLY A N 1
ATOM 674 C CA . GLY A 1 86 ? -14.145 2.363 14.918 1.00 95.00 86 GLY A CA 1
ATOM 675 C C . GLY A 1 86 ? -14.128 3.179 16.220 1.00 95.00 86 GLY A C 1
ATOM 676 O O . GLY A 1 86 ? -15.182 3.458 16.795 1.00 95.00 86 GLY A O 1
ATOM 677 N N . LYS A 1 87 ? -12.956 3.585 16.726 1.00 94.81 87 LYS A N 1
ATOM 678 C CA . LYS A 1 87 ? -12.855 4.535 17.853 1.00 94.81 87 LYS A CA 1
ATOM 679 C C . LYS A 1 87 ? -13.269 5.944 17.420 1.00 94.81 87 LYS A C 1
ATOM 681 O O . LYS A 1 87 ? -14.035 6.585 18.136 1.00 94.81 87 LYS A O 1
ATOM 686 N N . LEU A 1 88 ? -12.828 6.394 16.244 1.00 94.00 88 LEU A N 1
ATOM 687 C CA . LEU A 1 88 ? -13.213 7.696 15.690 1.00 94.00 88 LEU A CA 1
ATOM 688 C C . LEU A 1 88 ? -14.710 7.776 15.367 1.00 94.00 88 LEU A C 1
ATOM 690 O O . LEU A 1 88 ? -15.361 8.761 15.701 1.00 94.00 88 LEU A O 1
ATOM 694 N N . GLU A 1 89 ? -15.282 6.723 14.783 1.00 93.94 89 GLU A N 1
ATOM 695 C CA . GLU A 1 89 ? -16.716 6.651 14.466 1.00 93.94 89 GLU A CA 1
ATOM 696 C C . GLU A 1 89 ? -17.587 6.778 15.729 1.00 93.94 89 GLU A C 1
ATOM 698 O O . GLU A 1 89 ? -18.612 7.465 15.717 1.00 93.94 89 GLU A O 1
ATOM 703 N N . ARG A 1 90 ? -17.154 6.183 16.850 1.00 94.12 90 ARG A N 1
ATOM 704 C CA . ARG A 1 90 ? -17.840 6.284 18.151 1.00 94.12 90 ARG A CA 1
ATOM 705 C C . ARG A 1 90 ? -17.759 7.677 18.776 1.00 94.12 90 ARG A C 1
ATOM 707 O O . ARG A 1 90 ? -18.722 8.101 19.402 1.00 94.12 90 ARG A O 1
ATOM 714 N N . LEU A 1 91 ? -16.648 8.387 18.583 1.00 92.44 91 LEU A N 1
ATOM 715 C CA . LEU A 1 91 ? -16.472 9.777 19.026 1.00 92.44 91 LEU A CA 1
ATOM 716 C C . LEU A 1 91 ? -17.457 10.727 18.333 1.00 92.44 91 LEU A C 1
ATOM 718 O O . LEU A 1 91 ? -17.986 11.634 18.967 1.00 92.44 91 LEU A O 1
ATOM 722 N N . VAL A 1 92 ? -17.722 10.503 17.045 1.00 84.25 92 VAL A N 1
ATOM 723 C CA . VAL A 1 92 ? -18.667 11.315 16.260 1.00 84.25 92 VAL A CA 1
ATOM 724 C C . VAL A 1 92 ? -20.118 10.903 16.522 1.00 84.25 92 VAL A C 1
ATOM 726 O O . VAL A 1 92 ? -21.015 11.740 16.500 1.00 84.25 92 VAL A O 1
ATOM 729 N N . SER A 1 93 ? -20.354 9.625 16.828 1.00 69.81 93 SER A N 1
ATOM 730 C CA . SER A 1 93 ? -21.691 9.079 17.099 1.00 69.81 93 SER A CA 1
ATOM 731 C C . SER A 1 93 ? -22.174 9.297 18.538 1.00 69.81 93 SER A C 1
ATOM 733 O O . SER A 1 93 ? -23.143 8.662 18.953 1.00 69.81 93 SER A O 1
ATOM 735 N N . GLY A 1 94 ? -21.523 10.179 19.303 1.00 58.41 94 GLY A N 1
ATOM 736 C CA . GLY A 1 94 ? -21.945 10.581 20.642 1.00 58.41 94 GLY A CA 1
ATOM 737 C C . GLY A 1 94 ? -23.296 11.299 20.631 1.00 58.41 94 GLY A C 1
ATOM 738 O O . GLY A 1 94 ? -23.360 12.518 20.756 1.00 58.41 94 GLY A O 1
ATOM 739 N N . GLN A 1 95 ? -24.392 10.543 20.527 1.00 53.56 95 GLN A N 1
ATOM 740 C CA . GLN A 1 95 ? -25.654 10.959 21.123 1.00 53.56 95 GLN A CA 1
ATOM 741 C C . GLN A 1 95 ? -25.423 11.100 22.627 1.00 53.56 95 GLN A C 1
ATOM 743 O O . GLN A 1 95 ? -24.870 10.203 23.266 1.00 53.56 95 GLN A O 1
ATOM 748 N N . GLY A 1 96 ? -25.813 12.254 23.168 1.00 55.62 96 GLY A N 1
ATOM 749 C CA . GLY A 1 96 ? -25.753 12.532 24.593 1.00 55.62 96 GLY A CA 1
ATOM 750 C C . GLY A 1 96 ? -26.399 11.401 25.381 1.00 55.62 96 GLY A C 1
ATOM 751 O O . GLY A 1 96 ? -27.559 11.061 25.159 1.00 55.62 96 GLY A O 1
ATOM 752 N N . GLN A 1 97 ? -25.638 10.826 26.305 1.00 52.88 97 GLN A N 1
ATOM 753 C CA . GLN A 1 97 ? -26.196 10.000 27.361 1.00 52.88 97 GLN A CA 1
ATOM 754 C C . GLN A 1 97 ? -27.268 10.850 28.072 1.00 52.88 97 GLN A C 1
ATOM 756 O O . GLN A 1 97 ? -26.911 11.905 28.609 1.00 52.88 97 GLN A O 1
ATOM 761 N N . PRO A 1 98 ? -28.565 10.483 28.063 1.00 60.16 98 PRO A N 1
ATOM 762 C CA . PRO A 1 98 ? -29.524 11.186 28.901 1.00 60.16 98 PRO A CA 1
ATOM 763 C C . PRO A 1 98 ? -29.072 11.032 30.363 1.00 60.16 98 PRO A C 1
ATOM 765 O O . PRO A 1 98 ? -28.571 9.961 30.731 1.00 60.16 98 PRO A O 1
ATOM 768 N N . PRO A 1 99 ? -29.179 12.091 31.189 1.00 60.31 99 PRO A N 1
ATOM 769 C CA . PRO A 1 99 ? -28.776 12.010 32.585 1.00 60.31 99 PRO A CA 1
ATOM 770 C C . PRO A 1 99 ? -29.524 10.857 33.271 1.00 60.31 99 PRO A C 1
ATOM 772 O O . PRO A 1 99 ? -30.687 10.605 32.937 1.00 60.31 99 PRO A O 1
ATOM 775 N N . PRO A 1 100 ? -28.876 10.137 34.206 1.00 66.25 100 PRO A N 1
ATOM 776 C CA . PRO A 1 100 ? -29.536 9.064 34.936 1.00 66.25 100 PRO A CA 1
ATOM 777 C C . PRO A 1 100 ? -30.787 9.610 35.646 1.00 66.25 100 PRO A C 1
ATOM 779 O O . PRO A 1 100 ? -30.763 10.757 36.107 1.00 66.25 100 PRO A O 1
ATOM 782 N N . PRO A 1 101 ? -31.878 8.825 35.731 1.00 64.75 101 PRO A N 1
ATOM 783 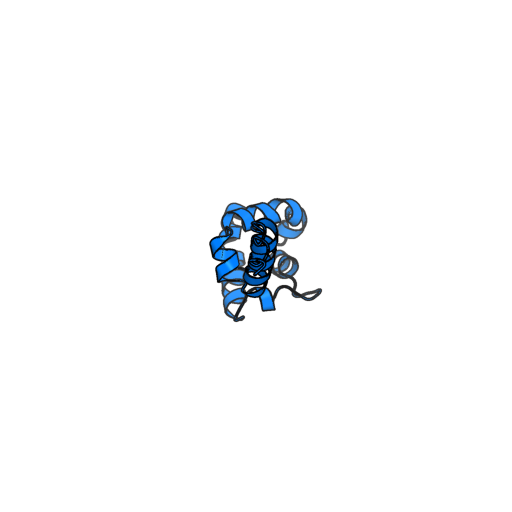C CA . PRO A 1 101 ? -33.085 9.256 36.420 1.00 64.75 101 PRO A CA 1
ATOM 784 C C . PRO A 1 101 ? -32.744 9.585 37.875 1.00 64.75 101 PRO A C 1
ATOM 786 O O . PRO A 1 101 ? -32.208 8.749 38.603 1.00 64.75 101 PRO A O 1
ATOM 789 N N . GLN A 1 102 ? -33.026 10.825 38.271 1.00 64.44 102 GLN A N 1
ATOM 790 C CA . GLN A 1 102 ? -32.993 11.234 39.668 1.00 64.44 102 GLN A CA 1
ATOM 791 C C . GLN A 1 102 ? -34.258 10.670 40.325 1.00 64.44 102 GLN A C 1
ATOM 793 O O . GLN A 1 102 ? -35.361 11.096 39.981 1.00 64.44 102 GLN A O 1
ATOM 798 N N . ASN A 1 103 ? -34.080 9.674 41.197 1.00 67.88 103 ASN A N 1
ATOM 799 C CA . ASN A 1 103 ? -35.079 9.250 42.182 1.00 67.88 103 ASN A CA 1
ATOM 800 C C . ASN A 1 103 ? -34.885 10.036 43.477 1.00 67.88 103 ASN A C 1
ATOM 802 O O . ASN A 1 103 ? -33.706 10.282 43.827 1.00 67.88 103 ASN A O 1
#

Foldseek 3Di:
DLLQLCLLCVVCVPLVVLSVVSVVVSVVDQAVVVQCDDPCRHPQNSSCVSPVVCVVCVVPSVVVSVVVCPDVSCCVRPVVVVVVVVVVVVVVVDDDDDPDDDD

Organism: NCBI:txid2268124

pLDDT: mean 87.52, std 11.23, range [52.88, 96.44]